Protein AF-A0AAJ2W3R9-F1 (afdb_monomer)

Structure (mmCIF, N/CA/C/O backbone):
data_AF-A0AAJ2W3R9-F1
#
_entry.id   AF-A0AAJ2W3R9-F1
#
loop_
_atom_site.group_PDB
_atom_site.id
_atom_site.type_symbol
_atom_site.label_atom_id
_atom_site.label_alt_id
_atom_site.label_comp_id
_atom_site.label_asym_id
_atom_site.label_entity_id
_atom_site.label_seq_id
_atom_site.pdbx_PDB_ins_code
_atom_site.Cartn_x
_atom_site.Cartn_y
_atom_site.Cartn_z
_atom_site.occupancy
_atom_site.B_iso_or_equiv
_atom_site.auth_seq_id
_atom_site.auth_comp_id
_atom_site.auth_asym_id
_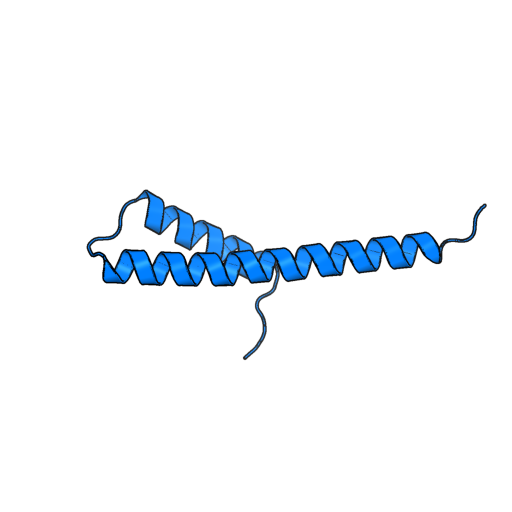atom_site.auth_atom_id
_atom_site.pdbx_PDB_model_num
ATOM 1 N N . MET A 1 1 ? 1.277 -17.680 -4.898 1.00 44.16 1 MET A N 1
ATOM 2 C CA . MET A 1 1 ? 0.395 -16.500 -4.752 1.00 44.16 1 MET A CA 1
ATOM 3 C C . MET A 1 1 ? 0.854 -15.462 -5.755 1.00 44.16 1 MET A C 1
ATOM 5 O O . MET A 1 1 ? 2.030 -15.123 -5.725 1.00 44.16 1 MET A O 1
ATOM 9 N N . ALA A 1 2 ? -0.005 -15.034 -6.682 1.00 56.75 2 ALA A N 1
ATOM 10 C CA . ALA A 1 2 ? 0.366 -14.001 -7.646 1.00 56.75 2 ALA A CA 1
ATOM 11 C C . ALA A 1 2 ? 0.667 -12.690 -6.903 1.00 56.75 2 ALA A C 1
ATOM 13 O O . ALA A 1 2 ? -0.113 -12.254 -6.059 1.00 56.75 2 ALA A O 1
ATOM 14 N N . SER A 1 3 ? 1.825 -12.097 -7.177 1.00 79.25 3 SER A N 1
ATOM 15 C CA . SER A 1 3 ? 2.194 -10.771 -6.693 1.00 79.25 3 SER A CA 1
ATOM 16 C C . SER A 1 3 ? 1.254 -9.722 -7.288 1.00 79.25 3 SER A C 1
ATOM 18 O O . SER A 1 3 ? 1.097 -9.692 -8.506 1.00 79.25 3 SER A O 1
ATOM 20 N N . LEU A 1 4 ? 0.662 -8.860 -6.450 1.00 91.75 4 LEU A N 1
ATOM 21 C CA . LEU A 1 4 ? -0.159 -7.734 -6.913 1.00 91.75 4 LEU A CA 1
ATOM 22 C C . LEU A 1 4 ? 0.627 -6.856 -7.901 1.00 91.75 4 LEU A C 1
ATOM 24 O O . LEU A 1 4 ? 1.827 -6.615 -7.697 1.00 91.75 4 LEU A O 1
ATOM 28 N N . SER A 1 5 ? -0.061 -6.364 -8.935 1.00 96.19 5 SER A N 1
ATOM 29 C CA . SER A 1 5 ? 0.441 -5.255 -9.760 1.00 96.19 5 SER A CA 1
ATO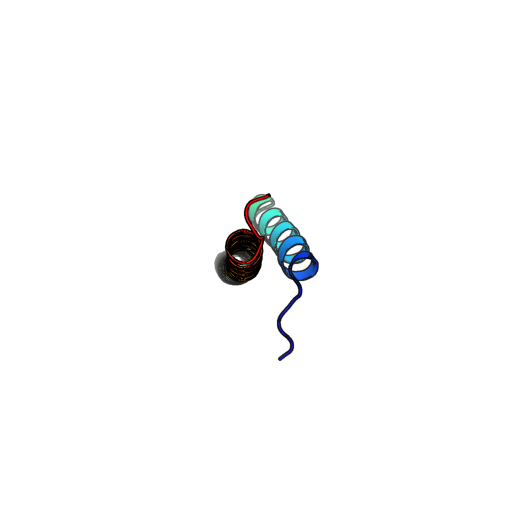M 30 C C . SER A 1 5 ? 0.611 -3.985 -8.919 1.00 96.19 5 SER A C 1
ATOM 32 O O . SER A 1 5 ? 0.095 -3.899 -7.801 1.00 96.19 5 SER A O 1
ATOM 34 N N . TYR A 1 6 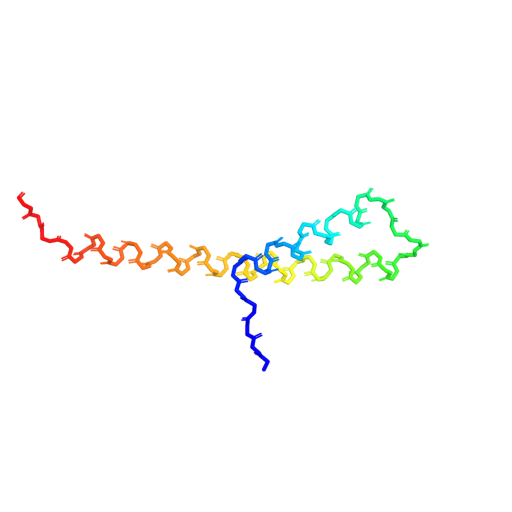? 1.339 -3.000 -9.451 1.00 96.38 6 TYR A N 1
ATOM 35 C CA . TYR A 1 6 ? 1.534 -1.720 -8.771 1.00 96.38 6 TYR A CA 1
ATOM 36 C C . TYR A 1 6 ? 0.196 -1.022 -8.502 1.00 96.38 6 TYR A C 1
ATOM 38 O O . TYR A 1 6 ? -0.061 -0.609 -7.375 1.00 96.38 6 TYR A O 1
ATOM 46 N N . GLU A 1 7 ? -0.677 -0.946 -9.506 1.00 97.81 7 GLU A N 1
ATOM 47 C CA . GLU A 1 7 ? -1.979 -0.287 -9.404 1.00 97.81 7 GLU A CA 1
ATOM 48 C C . GLU A 1 7 ? -2.864 -0.977 -8.365 1.00 97.81 7 GLU A C 1
ATOM 50 O O . GLU A 1 7 ? -3.422 -0.309 -7.503 1.00 97.81 7 GLU A O 1
ATOM 55 N N . GLN A 1 8 ? -2.912 -2.313 -8.368 1.00 97.94 8 GLN A N 1
ATOM 56 C CA . GLN A 1 8 ? -3.670 -3.066 -7.365 1.00 97.94 8 GLN A CA 1
ATOM 57 C C . GLN A 1 8 ? -3.132 -2.849 -5.946 1.00 97.94 8 GLN A C 1
ATOM 59 O O . GLN A 1 8 ? -3.916 -2.657 -5.021 1.00 97.94 8 GLN A O 1
ATOM 64 N N . ALA A 1 9 ? -1.807 -2.868 -5.764 1.00 97.69 9 ALA A N 1
ATOM 65 C CA . ALA A 1 9 ? -1.198 -2.639 -4.456 1.00 97.69 9 ALA A CA 1
ATOM 66 C C . ALA A 1 9 ? -1.441 -1.206 -3.955 1.00 97.69 9 ALA A C 1
ATOM 68 O O . ALA A 1 9 ? -1.747 -1.007 -2.781 1.00 97.69 9 ALA A O 1
ATOM 69 N N . ARG A 1 10 ? -1.347 -0.213 -4.847 1.00 98.44 10 ARG A N 1
ATOM 70 C CA . ARG A 1 10 ? -1.621 1.195 -4.544 1.00 98.44 10 ARG A CA 1
ATOM 71 C C . ARG A 1 10 ? -3.082 1.412 -4.166 1.00 98.44 10 ARG A C 1
ATOM 73 O O . ARG A 1 10 ? -3.348 2.068 -3.166 1.00 98.44 10 ARG A O 1
ATOM 80 N N . ASP A 1 11 ? -4.013 0.886 -4.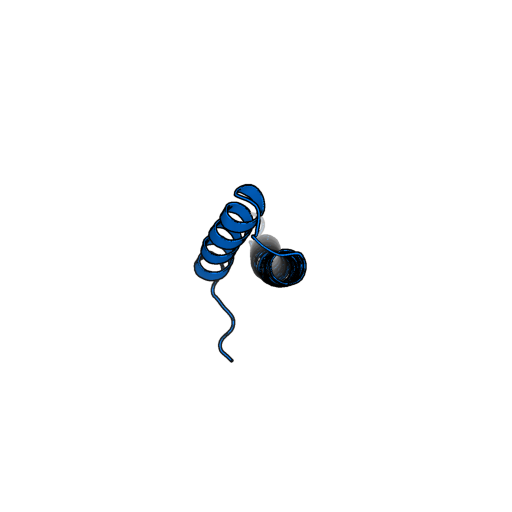954 1.00 98.50 11 ASP A N 1
ATOM 81 C CA . ASP A 1 11 ? -5.443 1.102 -4.733 1.00 98.50 11 ASP A CA 1
ATOM 82 C C . ASP A 1 11 ? -5.893 0.451 -3.416 1.00 98.50 11 ASP A C 1
ATOM 84 O O . ASP A 1 11 ? -6.632 1.056 -2.638 1.00 98.50 11 ASP A O 1
ATOM 88 N N . GLU A 1 12 ? -5.368 -0.737 -3.100 1.00 98.31 12 GLU A N 1
ATOM 89 C CA . GLU A 1 12 ? -5.607 -1.367 -1.803 1.00 98.31 12 GLU A CA 1
ATOM 90 C C . GLU A 1 12 ? -4.974 -0.573 -0.649 1.00 98.31 12 GLU A C 1
ATOM 92 O O . GLU A 1 12 ? -5.606 -0.401 0.393 1.00 98.31 12 GLU A O 1
ATOM 97 N N . LEU A 1 13 ? -3.759 -0.041 -0.829 1.00 98.44 13 LEU A N 1
ATOM 98 C CA . LEU A 1 13 ? -3.100 0.784 0.187 1.00 98.44 13 LEU A CA 1
ATOM 99 C C . LEU A 1 13 ? -3.920 2.038 0.506 1.00 98.44 13 LEU A C 1
ATOM 101 O O . LEU A 1 13 ? -4.082 2.373 1.676 1.00 98.44 13 LEU A O 1
ATOM 105 N N . VAL A 1 14 ? -4.478 2.698 -0.512 1.00 98.44 14 VAL A N 1
ATOM 106 C CA . VAL A 1 14 ? -5.370 3.854 -0.330 1.00 98.44 14 VAL A CA 1
ATOM 107 C C . VAL A 1 14 ? -6.602 3.470 0.490 1.00 98.44 14 VAL A C 1
ATOM 109 O O . VAL A 1 14 ? -6.973 4.205 1.405 1.00 98.44 14 VAL A O 1
ATOM 112 N N . SER A 1 15 ? -7.205 2.308 0.219 1.00 98.12 15 SER A N 1
ATOM 113 C CA . SER A 1 15 ? -8.337 1.806 1.010 1.00 98.12 15 SER A CA 1
ATOM 114 C C . SER A 1 15 ? -7.954 1.582 2.474 1.00 98.12 15 SER A C 1
ATOM 116 O O . SER A 1 15 ? -8.657 2.038 3.371 1.00 98.12 15 SER A O 1
ATOM 118 N N . VAL A 1 1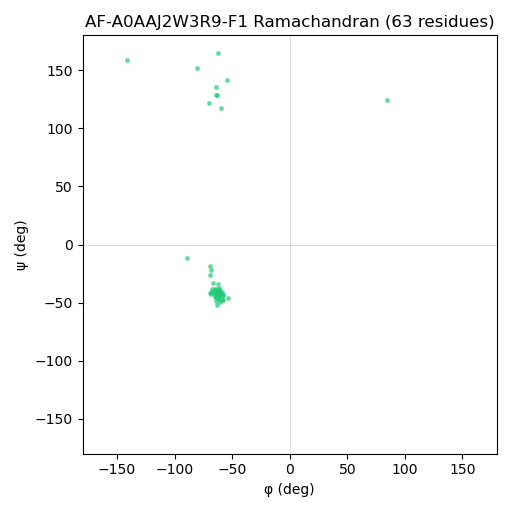6 ? -6.816 0.927 2.724 1.00 97.94 16 VAL A N 1
ATOM 119 C CA . VAL A 1 16 ? -6.321 0.645 4.081 1.00 97.94 16 VAL A CA 1
ATOM 120 C C . VAL A 1 16 ? -6.043 1.930 4.857 1.00 97.94 16 VAL A C 1
ATOM 122 O O . VAL A 1 16 ? -6.434 2.039 6.018 1.00 97.94 16 VAL A O 1
ATOM 125 N N . VAL A 1 17 ? -5.396 2.914 4.225 1.00 97.88 17 VAL A N 1
ATOM 126 C CA . VAL A 1 17 ? -5.141 4.223 4.842 1.00 97.88 17 VAL A CA 1
ATOM 127 C C . VAL A 1 17 ? -6.456 4.923 5.167 1.00 97.88 17 VAL A C 1
ATOM 129 O O . VAL A 1 17 ? -6.620 5.405 6.283 1.00 97.88 17 VAL A O 1
ATOM 132 N N . SER A 1 18 ? -7.424 4.907 4.247 1.00 97.75 18 SER A N 1
ATOM 133 C CA . SER A 1 18 ? -8.733 5.511 4.495 1.00 97.75 18 SER A CA 1
ATOM 134 C C . SER A 1 18 ? -9.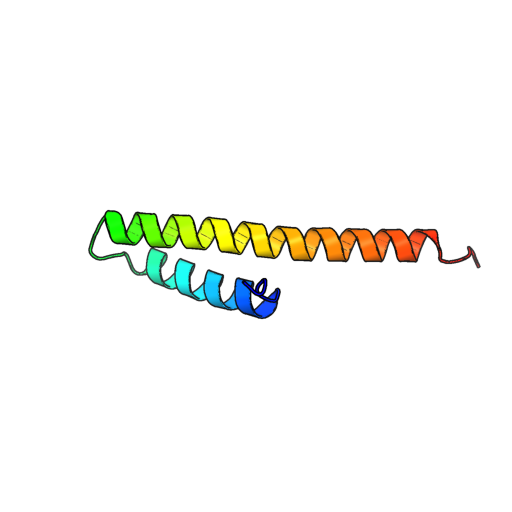466 4.855 5.672 1.00 97.75 18 SER A C 1
ATOM 136 O O . SER A 1 18 ? -10.050 5.559 6.493 1.00 97.75 18 SER A O 1
ATOM 138 N N . GLU A 1 19 ? -9.410 3.525 5.803 1.00 96.56 19 GLU A N 1
ATOM 139 C CA . GLU A 1 19 ? -9.972 2.816 6.963 1.00 96.56 19 GLU A CA 1
ATOM 140 C C . GLU A 1 19 ? -9.259 3.187 8.274 1.00 96.56 19 GLU A C 1
ATOM 142 O O . GLU A 1 19 ? -9.915 3.358 9.302 1.00 96.56 19 GLU A O 1
ATOM 147 N N . LEU A 1 20 ? -7.931 3.340 8.254 1.00 96.44 20 LEU A N 1
ATOM 148 C CA . LEU A 1 20 ? -7.161 3.775 9.424 1.00 96.44 20 LEU A CA 1
ATOM 149 C C . LEU A 1 20 ? -7.529 5.202 9.855 1.00 96.44 20 LEU A C 1
ATOM 151 O O . LEU A 1 20 ? -7.702 5.448 11.047 1.00 96.44 20 LEU A O 1
ATOM 155 N N . GLU A 1 21 ? -7.680 6.125 8.903 1.00 96.88 21 GLU A N 1
ATOM 156 C CA . GLU A 1 21 ? -8.037 7.529 9.157 1.00 96.88 21 GLU A CA 1
ATOM 157 C C . GLU A 1 21 ? -9.458 7.694 9.707 1.00 96.88 21 GLU A C 1
ATOM 159 O O . GLU A 1 21 ? -9.706 8.579 10.526 1.00 96.88 21 GLU A O 1
ATOM 164 N N . GLN A 1 22 ? -10.387 6.829 9.294 1.00 96.00 22 GLN A N 1
ATOM 165 C CA . GLN A 1 22 ? -11.745 6.785 9.847 1.00 96.00 22 GLN A CA 1
ATOM 166 C C . GLN A 1 22 ? -11.774 6.276 11.299 1.00 96.00 22 GLN A C 1
ATOM 168 O O . GLN A 1 22 ? -12.740 6.531 12.020 1.00 96.00 22 GLN A O 1
ATOM 173 N N . GLY A 1 23 ? -10.705 5.603 11.735 1.00 90.62 23 GLY A N 1
ATOM 174 C CA . GLY A 1 23 ? -10.577 4.991 13.050 1.00 90.62 23 GLY A CA 1
ATOM 175 C C . GLY A 1 23 ? -11.211 3.601 13.093 1.00 90.62 23 GLY A C 1
ATOM 176 O O . GLY A 1 23 ? -12.394 3.421 12.807 1.00 90.62 23 GLY A O 1
ATOM 177 N N . ALA A 1 24 ? -10.429 2.594 13.491 1.00 84.25 24 ALA A N 1
ATOM 178 C CA . ALA A 1 24 ? -10.956 1.246 13.671 1.00 84.25 24 ALA A CA 1
ATOM 179 C C . ALA A 1 24 ? -11.676 1.093 15.019 1.00 84.25 24 ALA A C 1
ATOM 181 O O . ALA A 1 24 ? -11.327 1.723 16.017 1.00 84.25 24 ALA A O 1
ATOM 182 N N . SER A 1 25 ? -12.654 0.187 15.064 1.00 85.81 25 SER A N 1
ATOM 183 C CA . SER A 1 25 ? -13.432 -0.105 16.272 1.00 85.81 25 SER A CA 1
ATOM 184 C C . SER A 1 25 ? -12.630 -0.798 17.379 1.00 85.81 25 SER A C 1
ATOM 186 O O . SER A 1 25 ? -13.029 -0.727 18.541 1.00 85.81 25 SER A O 1
ATOM 188 N N . THR A 1 26 ? -11.517 -1.465 17.046 1.00 95.56 26 THR A N 1
ATOM 189 C CA . THR A 1 26 ? -10.645 -2.147 18.015 1.00 95.56 26 THR A CA 1
ATOM 190 C C . THR A 1 26 ? -9.166 -1.988 17.666 1.00 95.56 26 THR A C 1
ATOM 192 O O . THR A 1 26 ? -8.801 -1.742 16.513 1.00 95.56 26 THR A O 1
ATOM 195 N N . LEU A 1 27 ? -8.302 -2.178 18.667 1.00 96.50 27 LEU A N 1
ATOM 196 C CA . LEU A 1 27 ? -6.849 -2.132 18.508 1.00 96.50 27 LEU A CA 1
ATOM 197 C C . LEU A 1 27 ? -6.344 -3.228 17.562 1.00 96.50 27 LEU A C 1
ATOM 199 O O . LEU A 1 27 ? -5.504 -2.963 16.708 1.00 96.50 27 LEU A O 1
ATOM 203 N N . GLU A 1 28 ? -6.874 -4.444 17.677 1.00 97.44 28 GLU A N 1
ATOM 204 C CA . GLU A 1 28 ? -6.492 -5.581 16.835 1.00 97.44 28 GLU A CA 1
ATOM 205 C C . GLU A 1 28 ? -6.785 -5.292 15.361 1.00 97.44 28 GLU A C 1
ATOM 207 O O . GLU A 1 28 ? -5.974 -5.611 14.491 1.00 97.44 28 GLU A O 1
ATOM 212 N N . ARG A 1 29 ? -7.917 -4.632 15.070 1.00 95.88 29 ARG A N 1
ATOM 213 C CA . ARG A 1 29 ? -8.242 -4.211 13.705 1.00 95.88 29 ARG A CA 1
ATOM 214 C C . ARG A 1 29 ? -7.296 -3.114 13.216 1.00 95.88 29 ARG A C 1
ATOM 216 O O . ARG A 1 29 ? -6.839 -3.212 12.079 1.00 95.88 29 ARG A O 1
ATOM 223 N N . SER A 1 30 ? -6.968 -2.125 14.051 1.00 96.44 30 SER A N 1
ATOM 224 C CA . SER A 1 30 ? -5.973 -1.092 13.715 1.00 96.44 30 SER A CA 1
ATOM 225 C C . SER A 1 30 ? -4.605 -1.695 13.392 1.00 96.44 30 SER A C 1
ATOM 227 O O . SER A 1 30 ? -3.984 -1.307 12.406 1.00 96.44 30 SER A O 1
ATOM 229 N N . LEU A 1 31 ? -4.149 -2.672 14.182 1.00 98.19 31 LEU A N 1
ATOM 230 C CA . LEU A 1 31 ? -2.871 -3.354 13.962 1.00 98.19 31 LEU A CA 1
ATOM 231 C C . LEU A 1 31 ? -2.876 -4.151 12.655 1.00 98.19 31 LEU A C 1
ATOM 233 O O . LEU A 1 31 ? -1.953 -4.014 11.858 1.00 98.19 31 LEU A O 1
ATOM 237 N N . ALA A 1 32 ? -3.941 -4.909 12.385 1.00 97.69 32 ALA A N 1
ATOM 238 C CA . ALA A 1 32 ? -4.060 -5.667 11.141 1.00 97.69 32 ALA A CA 1
ATOM 239 C C . ALA A 1 32 ? -4.073 -4.758 9.897 1.00 97.69 32 ALA A C 1
ATOM 241 O O . ALA A 1 32 ? -3.451 -5.079 8.882 1.00 97.69 32 ALA A O 1
ATOM 242 N N . LEU A 1 33 ? -4.766 -3.615 9.967 1.00 98.06 33 LEU A N 1
ATOM 243 C CA . LEU A 1 33 ? -4.759 -2.613 8.900 1.00 98.06 33 LEU A CA 1
ATOM 244 C C . LEU A 1 33 ? -3.363 -2.014 8.707 1.00 98.06 33 LEU A C 1
ATOM 246 O O . LEU A 1 33 ? -2.894 -1.926 7.576 1.00 98.06 33 LEU A O 1
ATOM 250 N N . TRP A 1 34 ? -2.673 -1.665 9.793 1.00 97.38 34 TRP A N 1
ATOM 251 C CA . TRP A 1 34 ? -1.313 -1.139 9.721 1.00 97.38 34 TRP A CA 1
ATOM 252 C C . TRP A 1 34 ? -0.339 -2.142 9.085 1.00 97.38 34 TRP A C 1
ATOM 254 O O . TRP A 1 34 ? 0.345 -1.801 8.123 1.00 97.38 34 TRP A O 1
ATOM 264 N N . GLU A 1 35 ? -0.332 -3.400 9.535 1.00 98.38 35 GLU A N 1
ATOM 265 C CA . GLU A 1 35 ? 0.532 -4.448 8.972 1.00 98.38 35 GLU A CA 1
ATOM 266 C C . GLU A 1 35 ? 0.267 -4.670 7.478 1.00 98.38 35 GLU A C 1
ATOM 268 O O . GLU A 1 35 ? 1.200 -4.822 6.680 1.00 98.38 35 GLU A O 1
ATOM 273 N N . ARG A 1 36 ? -1.012 -4.651 7.075 1.00 97.94 36 ARG A N 1
ATOM 274 C CA . ARG A 1 36 ? -1.396 -4.737 5.664 1.00 97.94 36 ARG A CA 1
ATOM 275 C C . ARG A 1 36 ? -0.894 -3.529 4.876 1.00 97.94 36 ARG A C 1
ATOM 277 O O . ARG A 1 36 ? -0.343 -3.717 3.792 1.00 97.94 36 ARG A O 1
ATOM 284 N N . GLY A 1 37 ? -1.049 -2.323 5.418 1.00 98.12 37 GLY A N 1
ATOM 285 C CA . GLY A 1 37 ? -0.548 -1.085 4.823 1.00 98.12 37 GLY A CA 1
ATOM 286 C C . GLY A 1 37 ? 0.963 -1.129 4.599 1.00 98.12 37 GLY A C 1
ATOM 287 O O . GLY A 1 37 ? 1.426 -0.893 3.486 1.00 98.12 37 GLY A O 1
ATOM 288 N N . GLU A 1 38 ? 1.727 -1.554 5.604 1.00 98.62 38 GLU A N 1
ATOM 289 C CA . GLU A 1 38 ? 3.184 -1.710 5.519 1.00 98.62 38 GLU A CA 1
ATOM 290 C C . GLU A 1 38 ? 3.617 -2.737 4.464 1.00 98.62 38 GLU A C 1
ATOM 292 O O . GLU A 1 38 ? 4.635 -2.570 3.786 1.00 98.62 38 GLU A O 1
ATOM 297 N N . ALA A 1 39 ? 2.872 -3.834 4.317 1.00 98.12 39 ALA A N 1
ATOM 298 C CA . ALA A 1 39 ? 3.147 -4.829 3.284 1.00 98.12 39 ALA A CA 1
ATOM 299 C C . ALA A 1 39 ? 2.867 -4.281 1.872 1.00 98.12 39 ALA A C 1
ATOM 301 O O . ALA A 1 39 ? 3.643 -4.523 0.944 1.00 98.12 39 ALA A O 1
ATOM 302 N N . LEU A 1 40 ? 1.780 -3.524 1.704 1.00 98.44 40 LEU A N 1
ATOM 303 C CA . LEU A 1 40 ? 1.413 -2.908 0.427 1.00 98.44 40 LEU A CA 1
ATOM 304 C C . LEU A 1 40 ? 2.377 -1.781 0.041 1.00 98.44 40 LEU A C 1
ATOM 306 O O . LEU A 1 40 ? 2.804 -1.719 -1.111 1.00 98.44 40 LEU A O 1
ATOM 310 N N . ALA A 1 41 ? 2.779 -0.943 0.998 1.00 98.12 41 ALA A N 1
ATOM 311 C CA . ALA A 1 41 ? 3.768 0.111 0.791 1.00 98.12 41 ALA A CA 1
ATOM 312 C C . ALA A 1 41 ? 5.105 -0.465 0.303 1.00 98.12 41 ALA A C 1
ATOM 314 O O . ALA A 1 41 ? 5.626 -0.017 -0.721 1.00 98.12 41 ALA A O 1
ATOM 315 N N . ARG A 1 42 ? 5.600 -1.528 0.954 1.00 97.88 42 ARG A N 1
ATOM 316 C CA . ARG A 1 42 ? 6.807 -2.250 0.516 1.00 97.88 42 ARG A CA 1
ATOM 317 C C . ARG A 1 42 ? 6.679 -2.789 -0.903 1.00 97.88 42 ARG A C 1
ATOM 319 O O . ARG A 1 42 ? 7.586 -2.614 -1.710 1.00 97.88 42 ARG A O 1
ATOM 326 N N . ARG A 1 43 ? 5.532 -3.374 -1.259 1.00 96.62 43 ARG A N 1
ATOM 327 C CA . ARG A 1 43 ? 5.290 -3.830 -2.635 1.00 96.62 43 ARG A CA 1
ATOM 328 C C . ARG A 1 43 ? 5.311 -2.674 -3.641 1.00 96.62 43 ARG A C 1
ATOM 330 O O . ARG A 1 43 ? 5.883 -2.810 -4.721 1.00 96.62 43 ARG A O 1
ATOM 337 N N . CYS A 1 44 ? 4.695 -1.541 -3.322 1.00 97.69 44 CYS A N 1
ATOM 338 C CA . CYS A 1 44 ? 4.753 -0.360 -4.183 1.00 97.69 44 CYS A CA 1
ATOM 339 C C . CYS A 1 44 ? 6.199 0.116 -4.382 1.00 97.69 44 CYS A C 1
ATOM 341 O O . CYS A 1 44 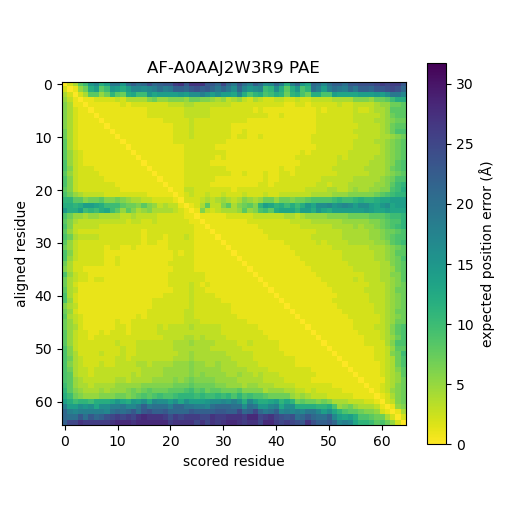? 6.592 0.424 -5.507 1.00 97.69 44 CYS A O 1
ATOM 343 N N . GLU A 1 45 ? 7.002 0.128 -3.318 1.00 97.88 45 GLU A N 1
ATOM 344 C CA . GLU A 1 45 ? 8.415 0.502 -3.377 1.00 97.88 45 GLU A CA 1
ATOM 345 C C . GLU A 1 45 ? 9.240 -0.457 -4.248 1.00 97.88 45 GLU A C 1
ATOM 347 O O . GLU A 1 45 ? 9.973 0.006 -5.122 1.00 97.88 45 GLU A O 1
ATOM 352 N N . GLU A 1 46 ? 9.061 -1.774 -4.097 1.00 97.12 46 GLU A N 1
ATOM 353 C CA . GLU A 1 46 ? 9.705 -2.797 -4.939 1.00 97.12 46 GLU A CA 1
ATOM 354 C C . GLU A 1 46 ? 9.443 -2.548 -6.435 1.00 97.12 46 GLU A C 1
ATOM 356 O O . GLU A 1 46 ? 10.365 -2.569 -7.257 1.00 97.12 46 GLU A O 1
ATOM 361 N N . TRP A 1 47 ? 8.189 -2.253 -6.797 1.00 97.00 47 TRP A N 1
ATOM 362 C CA . TRP A 1 47 ? 7.809 -1.937 -8.176 1.00 97.00 47 TRP A CA 1
ATOM 363 C C . TRP A 1 47 ? 8.496 -0.672 -8.698 1.00 97.00 47 TRP A C 1
ATOM 365 O O . TRP A 1 47 ? 9.023 -0.668 -9.816 1.00 97.00 47 TRP A O 1
ATOM 375 N N . LEU A 1 48 ? 8.499 0.400 -7.903 1.00 97.62 48 LEU A N 1
ATOM 376 C CA . LEU A 1 48 ? 9.098 1.679 -8.283 1.00 97.62 48 LEU A CA 1
ATOM 377 C C . LEU A 1 48 ? 10.623 1.584 -8.395 1.00 97.62 48 LEU A C 1
ATOM 379 O O . LEU A 1 48 ? 11.209 2.166 -9.310 1.00 97.62 48 LEU A O 1
ATOM 383 N N . MET A 1 49 ? 11.263 0.829 -7.503 1.00 97.50 49 MET A N 1
ATOM 384 C CA . MET A 1 49 ? 12.697 0.559 -7.543 1.00 97.50 49 MET A CA 1
ATOM 385 C C . MET A 1 49 ? 13.066 -0.210 -8.814 1.00 97.50 49 MET A C 1
ATOM 387 O O . MET A 1 49 ? 13.883 0.274 -9.597 1.00 97.50 49 MET A O 1
ATOM 391 N N . GLY A 1 50 ? 12.382 -1.322 -9.099 1.00 95.94 50 GLY A N 1
ATOM 392 C CA . GLY A 1 50 ? 12.625 -2.099 -10.317 1.00 95.94 50 GLY A CA 1
ATOM 393 C C . GLY A 1 50 ? 12.333 -1.315 -11.603 1.00 95.94 50 GLY A C 1
ATOM 394 O O . GLY A 1 50 ? 13.028 -1.458 -12.611 1.00 95.94 50 GLY A O 1
ATOM 395 N N . ALA A 1 51 ? 11.331 -0.429 -11.603 1.00 96.56 51 ALA A N 1
ATOM 396 C CA . ALA A 1 51 ? 11.095 0.484 -12.722 1.00 96.56 51 ALA A CA 1
ATOM 397 C C . ALA A 1 51 ? 12.272 1.450 -12.936 1.00 96.56 51 ALA A C 1
ATOM 399 O O . ALA A 1 51 ? 12.718 1.633 -14.072 1.00 96.56 51 ALA A O 1
ATOM 400 N N . ARG A 1 52 ? 12.810 2.018 -11.852 1.00 96.81 52 ARG A N 1
ATOM 401 C CA . ARG A 1 52 ? 13.953 2.937 -11.891 1.00 96.81 52 ARG A CA 1
ATOM 402 C C . ARG A 1 52 ? 15.223 2.244 -12.383 1.00 96.81 52 ARG A C 1
ATOM 404 O O . ARG A 1 52 ? 15.909 2.781 -13.246 1.00 96.81 52 ARG A O 1
ATOM 411 N N . GLU A 1 53 ? 15.501 1.034 -11.908 1.00 97.56 53 GLU A N 1
ATOM 412 C CA . GLU A 1 53 ? 16.654 0.240 -12.350 1.00 97.56 53 GLU A CA 1
ATOM 413 C C . GLU A 1 53 ? 16.606 -0.076 -13.848 1.00 97.56 53 GLU A C 1
ATOM 415 O O . GLU A 1 53 ? 17.616 0.066 -14.543 1.00 97.56 53 GLU A O 1
ATOM 420 N N . ARG A 1 54 ? 15.428 -0.447 -14.368 1.00 95.94 54 ARG A N 1
ATOM 421 C CA . ARG A 1 54 ? 15.229 -0.689 -15.806 1.00 95.94 54 ARG A CA 1
ATOM 422 C C . ARG A 1 54 ? 15.468 0.569 -16.636 1.00 95.94 54 ARG A C 1
ATOM 424 O O . ARG A 1 54 ? 16.111 0.485 -17.680 1.00 95.94 54 ARG A O 1
ATOM 431 N N . LEU A 1 55 ? 14.996 1.724 -16.166 1.00 96.69 55 LEU A N 1
ATOM 432 C CA . LEU A 1 55 ? 15.227 3.004 -16.836 1.00 96.69 55 LEU A CA 1
ATOM 433 C C . LEU A 1 55 ? 16.719 3.360 -16.869 1.00 96.69 55 LEU A C 1
ATOM 435 O O . LEU A 1 55 ? 17.248 3.725 -17.917 1.00 96.69 55 LEU A O 1
ATOM 439 N N . GLU A 1 56 ? 17.417 3.202 -15.746 1.00 96.50 56 GLU A N 1
ATOM 440 C CA . GLU A 1 56 ? 18.858 3.453 -15.671 1.00 96.50 56 GLU A CA 1
ATOM 441 C C . GLU A 1 56 ? 19.665 2.485 -16.546 1.00 96.50 56 GLU A C 1
ATOM 443 O O . GLU A 1 56 ? 20.630 2.889 -17.197 1.00 96.50 56 GLU A O 1
ATOM 448 N N . ALA A 1 57 ? 19.266 1.213 -16.612 1.00 95.81 57 ALA A N 1
ATOM 449 C CA . ALA A 1 57 ? 19.880 0.240 -17.509 1.00 95.81 57 ALA A CA 1
ATOM 450 C C . ALA A 1 57 ? 19.683 0.618 -18.984 1.00 95.81 57 ALA A C 1
ATOM 452 O O . ALA A 1 57 ? 20.651 0.589 -19.743 1.00 95.81 57 ALA A O 1
ATOM 453 N N . ALA A 1 58 ? 18.472 1.030 -19.372 1.00 94.94 58 ALA A N 1
ATOM 454 C CA . ALA A 1 58 ? 18.184 1.501 -20.724 1.00 94.94 58 ALA A CA 1
ATOM 455 C C . ALA A 1 58 ? 19.005 2.753 -21.077 1.00 94.94 58 ALA A C 1
ATOM 457 O O . ALA A 1 58 ? 19.572 2.831 -22.164 1.00 94.94 58 ALA A O 1
ATOM 458 N N . ARG A 1 59 ? 19.153 3.696 -20.135 1.00 94.62 59 ARG A N 1
ATOM 459 C CA . ARG A 1 59 ? 19.961 4.910 -20.327 1.00 94.62 59 ARG A CA 1
ATOM 460 C C . ARG A 1 59 ? 21.443 4.608 -20.548 1.00 94.62 59 ARG A C 1
ATOM 462 O O . ARG A 1 59 ? 22.067 5.257 -21.376 1.00 94.62 59 ARG A O 1
ATOM 469 N N . ARG A 1 60 ? 22.007 3.616 -19.848 1.00 92.94 60 ARG A N 1
ATOM 470 C CA . ARG A 1 60 ? 23.406 3.182 -20.050 1.00 92.94 60 ARG A CA 1
ATOM 471 C C . ARG A 1 60 ? 23.643 2.483 -21.390 1.00 92.94 60 ARG A C 1
ATOM 473 O O . ARG A 1 60 ? 24.772 2.469 -21.863 1.00 92.94 60 ARG A O 1
ATOM 480 N N . GLN A 1 61 ? 22.609 1.872 -21.962 1.00 86.62 61 GLN A N 1
ATOM 481 C CA . GLN A 1 61 ? 22.682 1.160 -23.242 1.00 86.62 61 GLN A CA 1
ATOM 482 C C . GLN A 1 61 ? 22.405 2.070 -24.447 1.00 86.62 61 GLN A C 1
ATOM 484 O O . GLN A 1 61 ? 22.653 1.664 -25.581 1.00 86.62 61 GLN A O 1
ATOM 489 N N . ALA A 1 62 ? 21.904 3.289 -24.224 1.00 79.88 62 ALA A N 1
ATOM 490 C CA . ALA A 1 62 ? 21.699 4.261 -25.285 1.00 79.88 62 ALA A CA 1
ATOM 491 C C . ALA A 1 62 ? 23.064 4.771 -25.793 1.00 79.88 62 ALA A C 1
ATOM 493 O O . ALA A 1 62 ? 23.843 5.301 -24.996 1.00 79.88 62 ALA A O 1
ATOM 494 N N . PRO A 1 63 ? 23.388 4.619 -27.091 1.00 69.06 63 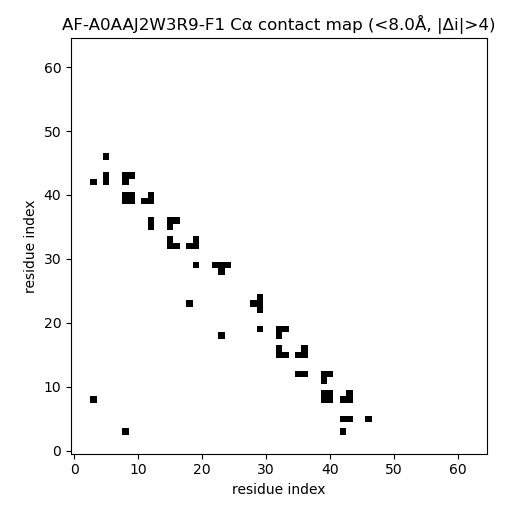PRO A N 1
ATOM 495 C CA . PRO A 1 63 ? 24.631 5.148 -27.633 1.00 69.06 63 PRO A CA 1
ATOM 496 C C . PRO A 1 63 ? 24.625 6.677 -27.531 1.00 69.06 63 PRO A C 1
ATOM 498 O O . PRO A 1 63 ? 23.623 7.323 -27.845 1.00 69.06 63 PRO A O 1
ATOM 501 N N . ALA A 1 64 ? 25.747 7.254 -27.095 1.00 67.88 64 ALA A N 1
ATOM 502 C CA . ALA A 1 64 ? 25.962 8.691 -27.200 1.00 67.88 64 ALA A CA 1
ATOM 503 C C . ALA A 1 64 ? 25.888 9.071 -28.686 1.00 67.88 64 ALA A C 1
ATOM 505 O O . ALA A 1 64 ? 26.647 8.537 -29.496 1.00 67.88 64 ALA A O 1
ATOM 506 N N . SER A 1 65 ? 24.906 9.906 -29.029 1.00 62.16 65 SER A N 1
ATOM 507 C CA 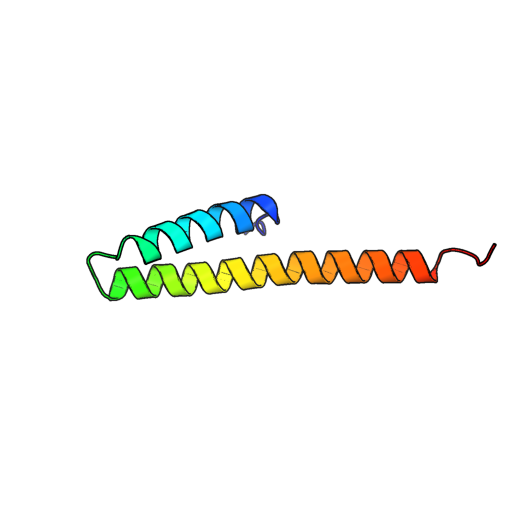. SER A 1 65 ? 24.768 10.503 -30.362 1.00 62.16 65 SER A CA 1
ATOM 508 C C . SER A 1 65 ? 25.747 11.656 -30.525 1.00 62.16 65 SER A C 1
ATOM 510 O O . SER A 1 65 ? 25.933 12.390 -29.527 1.00 62.16 65 SER A O 1
#

Mean predicted aligned error: 4.61 Å

Sequence (65 aa):
MASLSYEQARDELVSVVSELEQGASTLERSLALWERGEALARRCEEWLMGARERLEAARRQAPAS

Foldseek 3Di:
DDQDDLVRLVVVLVVLVVCVVVPDPDPVSNVVSVVSNVVSVVSNVVVVVVVVVVVVVVVVVDDDD

Secondary structure (DSSP, 8-state):
-PPPPHHHHHHHHHHHHHHHHH--SSHHHHHHHHHHHHHHHHHHHHHHHHHHHHHHHHHHHSPP-

Radius of gyration: 17.01 Å; Cα contacts (8 Å, |Δi|>4): 32; chains: 1; bounding box: 39×27×49 Å

pLDDT: mean 93.05, std 10.66, range [44.16, 98.62]

Nearest PDB structures (foldseek):
  3uul-assembly1_A  TM=8.134E-01  e=1.136E+00  Rattus norvegicus
  5gom-assembly1_B  TM=9.019E-01  e=9.688E+00  Homo sapiens
  5gom-assembly1_A  TM=8.848E-01  e=8.508E+00  Homo sapiens
  5gof-assembly1_A  TM=8.675E-01  e=9.688E+00  Homo sapiens

Solvent-accessible surface area (backbone atoms only — not comparable to full-atom values): 3730 Å² total; per-residue (Å²): 131,86,77,74,51,59,67,59,28,47,56,51,31,53,51,38,52,52,48,55,75,73,55,56,96,42,70,72,54,44,51,53,40,49,55,51,33,55,54,26,51,50,52,40,48,53,49,54,50,56,52,50,52,52,51,54,52,52,58,72,69,52,77,88,126